Protein AF-A0A662GZ58-F1 (afdb_monomer)

Mean predicted aligned error: 3.53 Å

Secondary structure (DSSP, 8-state):
--EEEEEEE--SSS-EEEEEEEETTEEEE----EEE-TT-EEEEEEEPPTT----SEEEEEEEEETT--EEEEEEEE-

Sequence (78 aa):
MRELRVFVTNVGELEVTVDAVIVDGRLWASGLGVTLGPLEGKWVNVTFPDWLTLKPCFYEVAVVTKDGLKFRGVVVGD

Solvent-accessible surface area (backbone atoms only — not comparable to full-atom values): 4551 Å² total; per-residue (Å²): 71,53,60,49,79,44,80,50,67,32,86,50,91,56,73,46,40,39,23,32,38,26,49,72,91,37,82,67,39,66,81,63,69,47,72,30,48,55,73,31,68,48,79,46,78,41,67,52,59,93,90,48,71,54,63,76,43,82,39,48,34,35,43,27,31,75,90,66,52,75,48,77,51,76,46,78,42,104

Radius of gyration: 12.42 Å; Cα contacts (8 Å, |Δi|>4): 173; chains: 1; bounding box: 29×20×32 Å

pLDDT: mean 91.22, std 5.37, range [65.56, 97.31]

Nearest PDB structures (foldseek):
  4d94-assembly1_A  TM=5.664E-01  e=7.522E-01  Anopheles gambiae
  2pn5-assembly1_A  TM=5.607E-01  e=7.129E-01  Anopheles gambiae
  6l7e-assembly1_B  TM=4.676E-01  e=1.037E+00  Photorhabdus luminescens
  6h6e-assembly1_E  TM=4.680E-01  e=1.973E+00  Photorhabdus luminescens
  2l2b-assembly1_A  TM=4.106E-01  e=2.081E+00  Stichodactyla helianthus

Foldseek 3Di:
DQKDKDKDFAQDQAKWFWAFKAKQNHTQGGRPRDIHHHRGMDIDIRGHDPVDDDDFDKIWMWTATPVGDIDIDIGGDD

Structure (mmCIF, N/CA/C/O backbone):
data_AF-A0A662GZ58-F1
#
_entry.id   AF-A0A662GZ58-F1
#
loop_
_atom_site.group_PDB
_atom_site.id
_atom_site.type_symbol
_atom_site.label_atom_id
_atom_site.label_alt_id
_atom_site.label_comp_id
_atom_site.label_asym_id
_atom_site.label_entity_id
_atom_site.label_seq_id
_atom_site.pdbx_PDB_ins_code
_atom_site.Cartn_x
_atom_site.Cartn_y
_atom_site.Cartn_z
_atom_site.occupancy
_atom_site.B_iso_or_equiv
_atom_site.auth_seq_id
_atom_site.auth_comp_id
_atom_site.auth_asym_id
_atom_site.auth_atom_id
_atom_site.pdbx_PDB_model_num
ATOM 1 N N . MET A 1 1 ? 15.602 -0.324 -8.381 1.00 75.31 1 MET A N 1
ATOM 2 C CA . MET A 1 1 ? 15.272 -1.197 -7.224 1.00 75.31 1 MET A CA 1
ATOM 3 C C . MET A 1 1 ? 14.185 -2.215 -7.618 1.00 75.31 1 MET A C 1
ATOM 5 O O . MET A 1 1 ? 13.480 -1.956 -8.588 1.00 75.31 1 MET A O 1
ATOM 9 N N . ARG A 1 2 ? 14.055 -3.368 -6.934 1.00 84.62 2 ARG A N 1
ATOM 10 C CA . ARG A 1 2 ? 12.982 -4.376 -7.171 1.00 84.62 2 ARG A CA 1
ATOM 11 C C . ARG A 1 2 ? 11.862 -4.363 -6.126 1.00 84.62 2 ARG A C 1
ATOM 13 O O . ARG A 1 2 ? 10.919 -5.145 -6.207 1.00 84.62 2 ARG A O 1
ATOM 20 N N . GLU A 1 3 ? 11.976 -3.474 -5.156 1.00 88.38 3 GLU A N 1
ATOM 21 C CA . GLU A 1 3 ? 11.016 -3.298 -4.081 1.00 88.38 3 GLU A CA 1
ATOM 22 C C . GLU A 1 3 ? 10.666 -1.818 -3.987 1.00 88.38 3 GLU A C 1
ATOM 24 O O . GLU A 1 3 ? 11.539 -0.967 -4.143 1.00 88.38 3 GLU A O 1
ATOM 29 N N . LEU A 1 4 ? 9.397 -1.513 -3.740 1.00 89.25 4 LEU A N 1
ATOM 30 C CA . LEU A 1 4 ? 8.947 -0.188 -3.332 1.00 89.25 4 LEU A CA 1
ATOM 31 C C . LEU A 1 4 ? 8.503 -0.290 -1.878 1.00 89.25 4 LEU A C 1
ATOM 33 O O . LEU A 1 4 ? 7.640 -1.104 -1.546 1.00 89.25 4 LEU A O 1
ATOM 37 N N . ARG A 1 5 ? 9.094 0.527 -1.007 1.00 89.69 5 ARG A N 1
ATOM 38 C CA . ARG A 1 5 ? 8.722 0.577 0.408 1.00 89.69 5 AR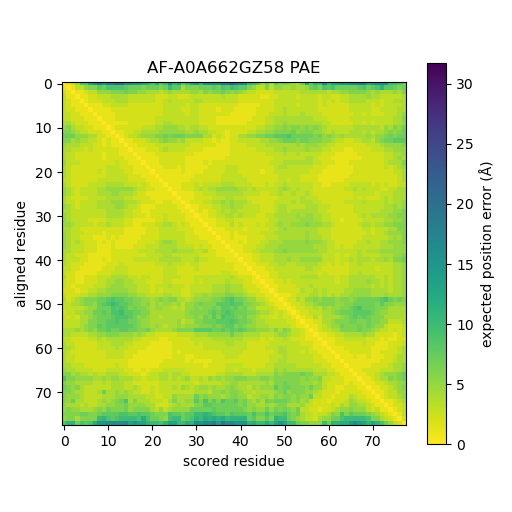G A CA 1
ATOM 39 C C . ARG A 1 5 ? 7.767 1.736 0.632 1.00 89.69 5 ARG A C 1
ATOM 41 O O . ARG A 1 5 ? 8.115 2.884 0.373 1.00 89.69 5 ARG A O 1
ATOM 48 N N . VAL A 1 6 ? 6.574 1.430 1.122 1.00 90.56 6 VAL A N 1
ATOM 49 C CA . VAL A 1 6 ? 5.518 2.405 1.402 1.00 90.56 6 VAL A CA 1
ATOM 50 C C . VAL A 1 6 ? 5.331 2.476 2.911 1.00 90.56 6 VAL A C 1
ATOM 52 O O . VAL A 1 6 ? 5.007 1.470 3.537 1.00 90.56 6 VAL A O 1
ATOM 55 N N . PHE A 1 7 ? 5.547 3.644 3.512 1.00 91.94 7 PHE A N 1
ATOM 56 C CA . PHE A 1 7 ? 5.226 3.852 4.923 1.00 91.94 7 PHE A CA 1
ATOM 57 C C . PHE A 1 7 ? 3.766 4.273 5.051 1.00 91.94 7 PHE A C 1
ATOM 59 O O . PHE A 1 7 ? 3.340 5.240 4.420 1.00 91.94 7 PHE A O 1
ATOM 66 N N . VAL A 1 8 ? 3.002 3.540 5.855 1.00 92.81 8 VAL A N 1
ATOM 67 C CA . VAL A 1 8 ? 1.579 3.796 6.083 1.00 92.81 8 VAL A CA 1
ATOM 68 C C . VAL A 1 8 ? 1.373 4.057 7.563 1.00 92.81 8 VAL A C 1
ATOM 70 O O . VAL A 1 8 ? 1.795 3.241 8.379 1.00 92.81 8 VAL A O 1
ATOM 73 N N . THR A 1 9 ? 0.691 5.153 7.892 1.00 94.19 9 THR A N 1
ATOM 74 C CA . THR A 1 9 ? 0.284 5.491 9.261 1.00 94.19 9 THR A CA 1
ATOM 75 C C . THR A 1 9 ? -1.231 5.546 9.344 1.00 94.19 9 THR A C 1
ATOM 77 O O . THR A 1 9 ? -1.874 6.205 8.524 1.00 94.19 9 THR A O 1
ATOM 80 N N . ASN A 1 10 ? -1.804 4.901 10.354 1.00 94.31 10 ASN A N 1
ATOM 81 C CA . ASN A 1 10 ? -3.212 5.065 10.676 1.00 94.31 10 ASN A CA 1
ATOM 82 C C . ASN A 1 10 ? -3.407 6.338 11.510 1.00 94.31 10 ASN A C 1
ATOM 84 O O . ASN A 1 10 ? -3.089 6.370 12.693 1.00 94.31 10 ASN A O 1
ATOM 88 N N . VAL A 1 11 ? -3.930 7.394 10.891 1.00 93.38 11 VAL A N 1
ATOM 89 C CA . VAL A 1 11 ? -4.248 8.665 11.572 1.00 93.38 11 VAL A CA 1
ATOM 90 C C . VAL A 1 11 ? -5.682 8.719 12.114 1.00 93.38 11 VAL A C 1
ATOM 92 O O . VAL A 1 11 ? -6.106 9.757 12.613 1.00 93.38 11 VAL A O 1
ATOM 95 N N . GLY A 1 12 ? -6.444 7.630 11.981 1.00 90.38 12 GLY A N 1
ATOM 96 C CA . GLY A 1 12 ? -7.795 7.505 12.515 1.00 90.38 12 GLY A CA 1
ATOM 97 C C . GLY A 1 12 ? -7.823 7.030 13.969 1.00 90.38 12 GLY A C 1
ATOM 98 O O . GLY A 1 12 ? -6.812 6.633 14.544 1.00 90.38 12 GLY A O 1
ATOM 99 N N . GLU A 1 13 ? -9.021 7.047 14.552 1.00 93.50 13 GLU A N 1
ATOM 100 C CA . GLU A 1 13 ? -9.271 6.618 15.938 1.00 93.50 13 GLU A CA 1
ATOM 101 C C . GLU A 1 13 ? -9.569 5.116 16.068 1.00 93.50 13 GLU A C 1
ATOM 103 O O . GLU A 1 13 ? -9.598 4.581 17.175 1.00 93.50 13 GLU A O 1
ATOM 108 N N . LEU A 1 14 ? -9.793 4.427 14.945 1.00 94.69 14 LEU A N 1
ATOM 109 C CA . LEU A 1 14 ? -10.145 3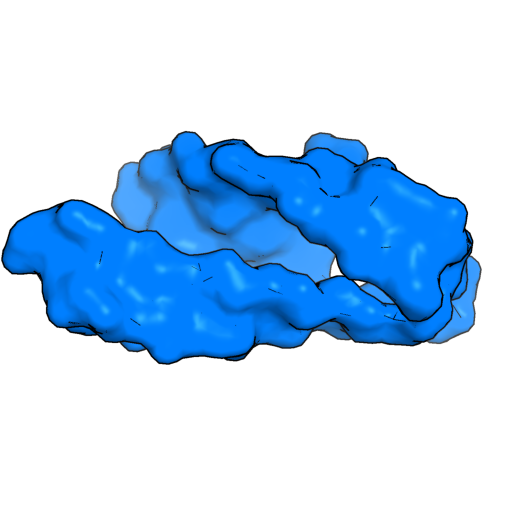.009 14.896 1.00 94.69 14 LEU A CA 1
ATOM 110 C C . LEU A 1 14 ? -9.034 2.187 14.252 1.00 94.69 14 LEU A C 1
ATOM 112 O O . LEU A 1 14 ? -8.278 2.685 13.418 1.00 94.69 14 LEU A O 1
ATOM 116 N N . GLU A 1 15 ? -8.964 0.911 14.621 1.00 95.69 15 GLU A N 1
ATOM 117 C CA . GLU A 1 15 ? -8.087 -0.056 13.967 1.00 95.69 15 GLU A CA 1
ATOM 118 C C . GLU A 1 15 ? -8.445 -0.203 12.482 1.00 95.69 15 GLU A C 1
ATOM 120 O O . GLU A 1 15 ? -9.618 -0.270 12.110 1.00 95.69 15 GLU A O 1
ATOM 125 N N . VAL A 1 16 ? -7.419 -0.289 11.634 1.00 95.38 16 VAL A N 1
ATOM 126 C CA . VAL A 1 16 ? -7.575 -0.489 10.195 1.00 95.38 16 VAL A CA 1
ATOM 127 C C . VAL A 1 16 ? -6.682 -1.623 9.712 1.00 95.38 16 VAL A C 1
ATOM 129 O O . VAL A 1 16 ? -5.559 -1.799 10.180 1.00 95.38 16 VAL A O 1
ATOM 132 N N . THR A 1 17 ? -7.170 -2.404 8.750 1.00 96.88 17 THR A N 1
ATOM 133 C CA . THR A 1 17 ? -6.371 -3.443 8.089 1.00 96.88 17 THR A CA 1
ATOM 134 C C . THR A 1 17 ? -6.111 -3.054 6.642 1.00 96.88 17 THR A C 1
ATOM 136 O O . THR A 1 17 ? -7.049 -2.947 5.849 1.00 96.88 17 THR A O 1
ATOM 139 N N . VAL A 1 18 ? -4.839 -2.882 6.293 1.00 95.94 18 VAL A N 1
ATOM 140 C CA . VAL A 1 18 ? -4.377 -2.716 4.913 1.00 95.94 18 VAL A CA 1
ATOM 141 C C . VAL A 1 18 ? -4.415 -4.069 4.209 1.00 95.94 18 VAL A C 1
ATOM 143 O O . VAL A 1 18 ? -3.842 -5.051 4.687 1.00 95.94 18 VAL A O 1
ATOM 146 N N . ASP A 1 19 ? -5.085 -4.116 3.063 1.00 96.50 19 ASP A N 1
ATOM 147 C CA . ASP A 1 19 ? -5.224 -5.324 2.253 1.00 96.50 19 ASP A CA 1
ATOM 148 C C . ASP A 1 19 ? -4.330 -5.293 1.016 1.00 96.50 19 ASP A C 1
ATOM 150 O O . ASP A 1 19 ? -3.673 -6.285 0.704 1.00 96.50 19 ASP A O 1
ATOM 154 N N . ALA A 1 20 ? -4.273 -4.153 0.329 1.00 96.00 20 ALA A N 1
ATOM 155 C CA . ALA A 1 20 ? -3.629 -4.060 -0.970 1.00 96.00 20 ALA A CA 1
ATOM 156 C C . ALA A 1 20 ? -2.901 -2.735 -1.200 1.00 96.00 20 ALA A C 1
ATOM 158 O O . ALA A 1 20 ? -3.225 -1.703 -0.611 1.00 96.00 20 ALA A O 1
ATOM 159 N N . VAL A 1 21 ? -1.931 -2.773 -2.113 1.00 95.12 21 VAL A N 1
ATOM 160 C CA . VAL A 1 21 ? -1.216 -1.602 -2.620 1.00 95.12 21 VAL A CA 1
ATOM 161 C C . VAL A 1 21 ? -1.245 -1.613 -4.145 1.00 95.12 21 VAL A C 1
ATOM 163 O O . VAL A 1 21 ? -0.864 -2.584 -4.808 1.00 95.12 21 VAL A O 1
ATOM 166 N N . ILE A 1 22 ? -1.709 -0.497 -4.693 1.00 94.75 22 ILE A N 1
ATOM 167 C CA . ILE A 1 22 ? -1.752 -0.197 -6.119 1.00 94.75 22 ILE A CA 1
ATOM 168 C C . ILE A 1 22 ? -0.638 0.805 -6.405 1.00 94.75 22 ILE A C 1
ATOM 170 O O . ILE A 1 22 ? -0.522 1.794 -5.688 1.00 94.75 22 ILE A O 1
ATOM 174 N N . VAL A 1 23 ? 0.148 0.567 -7.452 1.00 93.12 23 VAL A N 1
ATOM 175 C CA . VAL A 1 23 ? 1.207 1.474 -7.919 1.00 93.12 23 VAL A CA 1
ATOM 176 C C . VAL A 1 23 ? 0.956 1.798 -9.389 1.00 93.12 23 VAL A C 1
ATOM 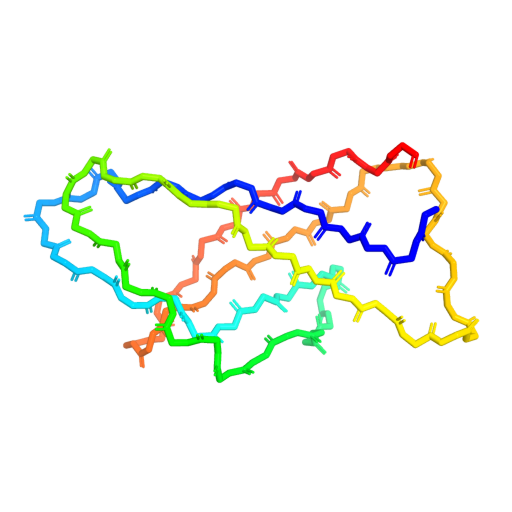178 O O . VAL A 1 23 ? 0.760 0.879 -10.190 1.00 93.12 23 VAL A O 1
ATOM 181 N N . ASP A 1 24 ? 0.895 3.086 -9.728 1.00 92.38 24 ASP A N 1
ATOM 182 C CA . ASP A 1 24 ? 0.575 3.623 -11.062 1.00 92.38 24 ASP A CA 1
ATOM 183 C C . ASP A 1 24 ? -0.672 2.973 -11.690 1.00 92.38 24 ASP A C 1
ATOM 185 O O . ASP A 1 24 ? -0.690 2.516 -12.836 1.00 92.38 24 ASP A O 1
ATOM 189 N N . GLY A 1 25 ? -1.733 2.860 -10.887 1.00 91.44 25 GLY A N 1
ATOM 190 C CA . GLY A 1 25 ? -3.017 2.299 -11.313 1.00 91.44 25 GLY A CA 1
ATOM 191 C C . GLY A 1 25 ? -3.051 0.774 -11.465 1.00 91.44 25 GLY A C 1
ATOM 192 O O . GLY A 1 25 ? -4.092 0.233 -11.838 1.00 91.44 25 GLY A O 1
ATOM 193 N N . ARG A 1 26 ? -1.964 0.056 -11.151 1.00 92.88 26 ARG A N 1
ATOM 194 C CA . ARG A 1 26 ? -1.908 -1.415 -11.186 1.00 92.88 26 ARG A CA 1
ATOM 195 C C . ARG A 1 26 ? -1.811 -2.011 -9.791 1.00 92.88 26 ARG A C 1
ATOM 197 O O . ARG A 1 26 ? -1.065 -1.521 -8.950 1.00 92.88 26 ARG A O 1
ATOM 204 N N . LEU A 1 27 ? -2.558 -3.084 -9.551 1.00 93.50 27 LEU A N 1
ATOM 205 C CA . LEU A 1 27 ? -2.475 -3.846 -8.310 1.00 93.50 27 LEU A CA 1
ATOM 206 C C . LEU A 1 27 ? -1.181 -4.667 -8.299 1.00 93.50 27 LEU A C 1
ATOM 208 O O . LEU A 1 27 ? -0.997 -5.517 -9.168 1.00 93.50 27 LEU A O 1
ATOM 212 N N . TRP A 1 28 ? -0.316 -4.419 -7.317 1.00 92.62 28 TRP A N 1
ATOM 213 C CA . TRP A 1 28 ? 0.966 -5.123 -7.188 1.00 92.62 28 TRP A CA 1
ATOM 214 C C . TRP A 1 28 ? 1.075 -5.956 -5.915 1.00 92.62 28 TRP A C 1
ATOM 216 O O . TRP A 1 28 ? 1.782 -6.958 -5.910 1.00 92.62 28 TRP A O 1
ATOM 226 N N . ALA A 1 29 ? 0.359 -5.577 -4.858 1.00 92.06 29 ALA A N 1
ATOM 227 C CA . ALA A 1 29 ? 0.284 -6.349 -3.625 1.00 92.06 29 ALA A CA 1
ATOM 228 C C . ALA A 1 29 ? -1.166 -6.421 -3.134 1.00 92.06 29 ALA A C 1
ATOM 230 O O . ALA A 1 29 ? -1.876 -5.419 -3.173 1.00 92.06 29 ALA A O 1
ATOM 231 N N . SER A 1 30 ? -1.597 -7.593 -2.668 1.00 94.81 30 SER A N 1
ATOM 232 C CA . SER A 1 30 ? -2.941 -7.855 -2.133 1.00 94.81 30 SER A CA 1
ATOM 233 C C . SER A 1 30 ? -2.897 -8.955 -1.077 1.00 94.81 30 SER A C 1
ATOM 235 O O . SER A 1 30 ? -1.971 -9.766 -1.091 1.00 94.81 30 SER A O 1
AT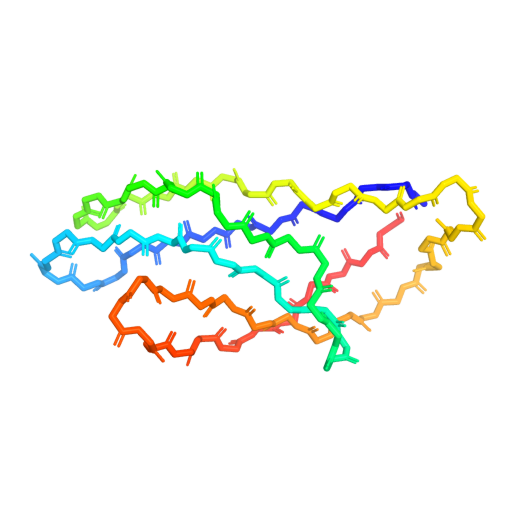OM 237 N N . GLY A 1 31 ? -3.906 -9.027 -0.206 1.00 94.69 31 GLY A N 1
ATOM 238 C CA . GLY A 1 31 ? -3.936 -10.004 0.883 1.00 94.69 31 GLY A CA 1
ATOM 239 C C . GLY A 1 31 ? -2.853 -9.761 1.938 1.00 94.69 31 GLY A C 1
ATOM 240 O O . GLY A 1 31 ? -2.406 -10.702 2.587 1.00 94.69 31 GLY A O 1
ATOM 241 N N . LEU A 1 32 ? -2.414 -8.508 2.094 1.00 93.62 32 LEU A N 1
ATOM 242 C CA . LEU A 1 32 ? -1.328 -8.119 2.995 1.00 93.62 32 LEU A CA 1
ATOM 243 C C . LEU A 1 32 ? -1.677 -8.346 4.470 1.00 93.62 32 LEU A C 1
ATOM 245 O O . LEU A 1 32 ? -0.808 -8.712 5.256 1.00 93.62 32 LEU A O 1
ATOM 249 N N . GLY A 1 33 ? -2.938 -8.114 4.850 1.00 94.56 33 GLY A N 1
ATOM 250 C CA . GLY A 1 33 ? -3.422 -8.340 6.214 1.00 94.56 33 GLY A CA 1
ATOM 251 C C . GLY A 1 33 ? -2.680 -7.529 7.281 1.00 94.56 33 GLY A C 1
ATOM 252 O O . GLY A 1 33 ? -2.577 -7.976 8.420 1.00 94.56 33 GLY A O 1
ATOM 253 N N . VAL A 1 34 ? -2.142 -6.360 6.922 1.00 95.31 34 VAL A N 1
ATOM 254 C CA . VAL A 1 34 ? -1.370 -5.525 7.848 1.00 95.31 34 VAL A CA 1
ATOM 255 C C . VAL A 1 34 ? -2.333 -4.692 8.680 1.00 95.31 34 VAL A C 1
ATOM 257 O O . VAL A 1 34 ? -2.923 -3.732 8.188 1.00 95.31 34 VAL A O 1
ATOM 260 N N . THR A 1 35 ? -2.481 -5.059 9.948 1.00 96.56 35 THR A N 1
ATOM 261 C CA . THR A 1 35 ? -3.302 -4.323 10.912 1.00 96.56 35 THR A CA 1
ATOM 262 C C . THR A 1 35 ? -2.505 -3.192 11.562 1.00 96.56 35 THR A C 1
ATOM 264 O O . THR A 1 35 ? -1.342 -3.378 11.946 1.00 96.56 35 THR A O 1
ATOM 267 N N . LEU A 1 36 ? -3.140 -2.023 11.662 1.00 96.25 36 LEU A N 1
ATOM 268 C CA . LEU A 1 36 ? -2.625 -0.808 12.284 1.00 96.25 36 LEU A CA 1
ATOM 269 C C . LEU A 1 36 ? -3.644 -0.278 13.296 1.00 96.25 36 LEU A C 1
ATOM 271 O O . LEU A 1 36 ? -4.757 0.105 12.921 1.00 96.25 36 LEU A O 1
ATOM 275 N N . GLY A 1 37 ? -3.245 -0.204 14.562 1.00 97.25 37 GLY A N 1
ATOM 276 C CA . GLY A 1 37 ? -3.982 0.538 15.579 1.00 97.25 37 GLY A CA 1
ATOM 277 C C . GLY A 1 37 ? -3.896 2.058 15.364 1.00 97.25 37 GLY A C 1
ATOM 278 O O . GLY A 1 37 ? -3.170 2.523 14.480 1.00 97.25 37 GLY A O 1
ATOM 279 N N . PRO A 1 38 ? -4.624 2.856 16.161 1.00 96.25 38 PRO A N 1
ATOM 280 C CA . PRO A 1 38 ? -4.563 4.315 16.090 1.00 96.25 38 PRO A CA 1
ATOM 281 C C . PRO A 1 38 ? -3.134 4.839 16.276 1.00 96.25 38 PRO A C 1
ATOM 283 O O . PRO A 1 38 ? -2.434 4.434 17.204 1.00 96.25 38 PRO A O 1
ATOM 286 N N . LEU A 1 39 ? -2.712 5.750 15.396 1.00 95.75 39 LEU A N 1
ATOM 287 C CA . LEU A 1 39 ? -1.375 6.362 15.343 1.00 95.75 39 LEU A CA 1
ATOM 288 C C . LEU A 1 39 ? -0.213 5.383 15.101 1.00 95.75 39 LEU A C 1
ATOM 290 O O . LEU A 1 39 ? 0.952 5.782 15.148 1.00 95.75 39 LEU A O 1
ATOM 294 N N . GLU A 1 40 ? -0.503 4.118 14.798 1.00 97.31 40 GLU A N 1
ATOM 295 C CA . GLU A 1 40 ? 0.512 3.139 14.431 1.00 97.31 40 GLU A CA 1
ATOM 296 C C . GLU A 1 40 ? 0.938 3.332 12.971 1.00 97.31 40 GLU A C 1
ATOM 298 O O . GLU A 1 40 ? 0.114 3.604 12.091 1.00 97.31 40 GLU A O 1
ATOM 303 N N . GLY A 1 41 ? 2.235 3.157 12.705 1.00 95.38 41 GLY A N 1
ATOM 304 C CA . GLY A 1 41 ? 2.784 3.159 11.355 1.00 95.38 41 GLY A CA 1
ATOM 305 C C . GLY A 1 41 ? 3.611 1.914 11.059 1.00 95.38 41 GLY A C 1
ATOM 306 O O . GLY A 1 41 ? 4.346 1.429 11.921 1.00 95.38 41 GLY A O 1
ATOM 307 N N . LYS A 1 42 ? 3.512 1.398 9.830 1.00 95.19 42 LYS A N 1
ATOM 308 C CA . LYS A 1 42 ? 4.304 0.256 9.344 1.00 95.19 42 LYS A CA 1
ATOM 309 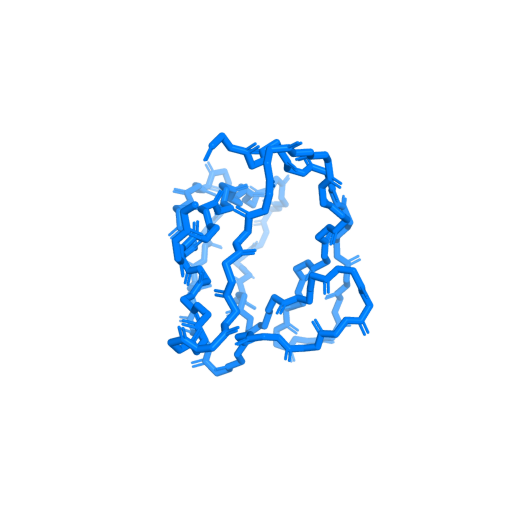C C . LYS A 1 42 ? 4.796 0.480 7.923 1.00 95.19 42 LYS A C 1
ATOM 311 O O . LYS A 1 42 ? 4.163 1.155 7.113 1.00 95.19 42 LYS A O 1
ATOM 316 N N . TRP A 1 43 ? 5.926 -0.150 7.620 1.00 93.06 43 TRP A N 1
ATOM 317 C CA . TRP A 1 43 ? 6.404 -0.304 6.253 1.00 93.06 43 TRP A CA 1
ATOM 318 C C . TRP A 1 43 ? 5.678 -1.458 5.571 1.00 93.06 43 TRP A C 1
ATOM 320 O O . TRP A 1 43 ? 5.617 -2.567 6.099 1.00 93.06 43 TRP A O 1
ATOM 330 N N . VAL A 1 44 ? 5.167 -1.190 4.378 1.00 91.50 44 VAL A N 1
ATOM 331 C CA . VAL A 1 44 ? 4.622 -2.177 3.456 1.00 91.50 44 VAL A CA 1
ATOM 332 C C . VAL A 1 44 ? 5.572 -2.264 2.272 1.00 91.50 44 VAL A C 1
ATOM 334 O O . VAL A 1 44 ? 5.797 -1.279 1.569 1.00 91.50 44 VAL A O 1
ATOM 337 N N . ASN A 1 45 ? 6.142 -3.446 2.061 1.00 89.81 45 ASN A N 1
ATOM 338 C CA . ASN A 1 45 ? 7.051 -3.691 0.951 1.00 89.81 45 ASN A CA 1
ATOM 339 C C . ASN A 1 45 ? 6.261 -4.277 -0.219 1.00 89.81 45 ASN A C 1
ATOM 341 O O . ASN A 1 45 ? 5.575 -5.287 -0.071 1.00 89.81 45 ASN A O 1
ATOM 345 N N . VAL A 1 46 ? 6.372 -3.643 -1.382 1.00 89.81 46 VAL A N 1
ATOM 346 C CA . VAL A 1 46 ? 5.821 -4.136 -2.643 1.00 89.81 46 VAL A CA 1
ATOM 347 C C . VAL A 1 46 ? 6.976 -4.676 -3.473 1.00 89.81 46 VAL A C 1
ATOM 349 O O . VAL A 1 46 ? 7.815 -3.9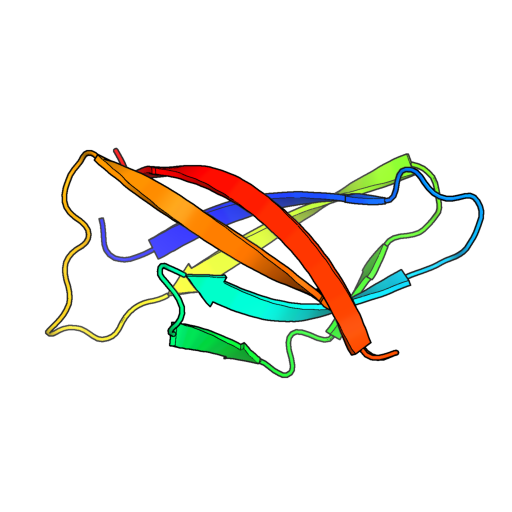03 -3.933 1.00 89.81 46 VAL A O 1
ATOM 352 N N . THR A 1 47 ? 7.033 -5.993 -3.654 1.00 88.88 47 THR A N 1
ATOM 353 C CA . THR A 1 47 ? 8.072 -6.654 -4.454 1.00 88.88 47 THR A CA 1
ATOM 354 C C . THR A 1 47 ? 7.581 -6.856 -5.882 1.00 88.88 47 THR A C 1
ATOM 356 O O . THR A 1 47 ? 6.510 -7.417 -6.108 1.00 88.88 47 THR A O 1
ATOM 359 N N . PHE A 1 48 ? 8.378 -6.423 -6.857 1.00 89.12 48 PHE A N 1
ATOM 360 C CA . PHE A 1 48 ? 8.044 -6.541 -8.273 1.00 89.12 48 PHE A CA 1
ATOM 361 C C . PHE A 1 48 ? 8.692 -7.787 -8.908 1.00 89.12 48 PHE A C 1
ATOM 363 O O . PHE A 1 48 ? 9.768 -8.231 -8.472 1.00 89.12 48 PHE A O 1
ATOM 370 N N . PRO A 1 49 ? 8.067 -8.358 -9.957 1.00 88.69 49 PRO A N 1
ATOM 371 C CA . PRO A 1 49 ? 8.648 -9.459 -10.719 1.00 88.69 49 PRO A CA 1
ATOM 372 C C . PRO A 1 49 ? 10.022 -9.124 -11.306 1.00 88.69 49 PRO A C 1
ATOM 374 O O . PRO A 1 49 ? 10.334 -7.970 -11.577 1.00 88.69 49 PRO A O 1
ATOM 377 N N . ASP A 1 50 ? 10.819 -10.154 -11.575 1.00 87.38 50 ASP A N 1
ATOM 378 C CA . ASP A 1 50 ? 12.219 -10.058 -12.017 1.00 87.38 50 ASP A CA 1
ATOM 379 C C . ASP A 1 50 ? 12.417 -9.279 -13.324 1.00 87.38 50 ASP A C 1
ATOM 381 O O . ASP A 1 50 ? 13.477 -8.704 -13.554 1.00 87.38 50 ASP A O 1
ATOM 385 N N . TRP A 1 51 ? 11.391 -9.240 -14.172 1.00 86.62 51 TRP A N 1
ATOM 386 C CA . TRP A 1 51 ? 11.400 -8.514 -15.440 1.00 86.62 51 TRP A CA 1
ATOM 387 C C . TRP A 1 51 ? 11.065 -7.021 -15.297 1.00 86.62 51 TRP A C 1
ATOM 389 O O . TRP A 1 51 ? 11.183 -6.282 -16.275 1.00 86.62 51 TRP A O 1
ATOM 399 N N . LEU A 1 52 ? 10.641 -6.564 -14.112 1.00 85.56 52 LEU A N 1
ATOM 400 C CA . LEU A 1 52 ? 10.299 -5.170 -13.849 1.00 85.56 52 LEU A CA 1
ATOM 401 C C . LEU A 1 52 ? 11.293 -4.540 -12.873 1.00 85.56 52 LEU A C 1
ATOM 403 O O . LEU A 1 52 ? 11.363 -4.891 -11.697 1.00 85.56 52 LEU A O 1
ATOM 407 N N . THR A 1 53 ? 12.005 -3.530 -13.363 1.00 84.81 53 THR A N 1
ATOM 408 C CA . THR A 1 53 ? 12.897 -2.705 -12.548 1.00 84.81 53 THR A CA 1
ATOM 409 C C . THR A 1 53 ? 12.292 -1.321 -12.389 1.00 84.81 53 THR A C 1
ATOM 411 O O . THR A 1 53 ? 12.001 -0.655 -13.386 1.00 84.81 53 THR A O 1
ATOM 414 N N . LEU A 1 54 ? 12.147 -0.868 -11.143 1.00 84.50 54 LEU A N 1
ATOM 415 C CA . LEU A 1 54 ? 11.744 0.505 -10.859 1.00 84.50 54 LEU A CA 1
ATOM 416 C C . LEU A 1 54 ? 12.864 1.461 -11.264 1.00 84.50 54 LEU A C 1
ATOM 418 O O . LEU A 1 54 ? 14.024 1.271 -10.879 1.00 84.50 54 LEU A O 1
ATOM 422 N N . LYS A 1 55 ? 12.495 2.482 -12.036 1.00 87.69 55 LYS A N 1
ATOM 423 C CA . LYS A 1 55 ? 13.349 3.624 -12.363 1.00 87.69 55 LYS A CA 1
ATOM 424 C C . LYS A 1 55 ? 13.293 4.666 -11.240 1.00 87.69 55 LYS A C 1
ATOM 426 O O . LYS A 1 55 ? 12.265 4.742 -10.565 1.00 87.69 55 LYS A O 1
ATOM 431 N N . PRO A 1 56 ? 14.328 5.499 -11.076 1.00 87.69 56 PRO A N 1
ATOM 432 C CA . PRO A 1 56 ? 14.249 6.623 -10.156 1.00 87.69 56 PRO A CA 1
ATOM 433 C C . PRO A 1 56 ? 13.208 7.649 -10.628 1.00 87.69 56 PRO A C 1
ATOM 435 O O . PRO A 1 56 ? 13.425 8.330 -11.634 1.00 87.69 56 PRO A O 1
ATOM 438 N N . CYS A 1 57 ? 12.049 7.708 -9.968 1.00 88.31 57 CYS A N 1
ATOM 439 C CA . CYS A 1 57 ? 10.959 8.646 -10.262 1.00 88.31 57 CYS A CA 1
ATOM 440 C C . CYS A 1 57 ? 9.889 8.651 -9.157 1.00 88.31 57 CYS A C 1
ATOM 442 O O . CYS A 1 57 ? 9.970 7.913 -8.175 1.00 88.31 57 CYS A O 1
ATOM 444 N N . PHE A 1 58 ? 8.870 9.494 -9.335 1.00 89.38 58 PHE A N 1
ATOM 445 C CA . PHE A 1 58 ? 7.672 9.499 -8.503 1.00 89.38 58 PHE A CA 1
ATOM 446 C C . PHE A 1 58 ? 6.690 8.431 -8.978 1.00 89.38 58 PHE A C 1
ATOM 448 O O . PHE A 1 58 ? 6.392 8.362 -10.169 1.00 89.38 58 PHE A O 1
ATOM 455 N N . TYR A 1 59 ? 6.181 7.644 -8.037 1.00 90.81 59 TYR A N 1
ATOM 456 C CA . TYR A 1 59 ? 5.161 6.628 -8.267 1.00 90.81 59 TYR A CA 1
ATOM 457 C C . TYR A 1 59 ? 3.885 7.004 -7.524 1.00 90.81 59 TYR A C 1
ATOM 459 O O . TYR A 1 59 ? 3.933 7.333 -6.333 1.00 90.81 59 TYR A O 1
ATOM 467 N N . GLU A 1 60 ? 2.742 6.934 -8.204 1.00 93.69 60 GLU A N 1
ATOM 468 C CA . GLU A 1 60 ? 1.446 7.081 -7.549 1.00 93.69 60 GLU A CA 1
ATOM 469 C C . GLU A 1 60 ? 1.118 5.792 -6.810 1.00 93.69 60 GLU A C 1
ATOM 471 O O . GLU A 1 60 ? 1.090 4.713 -7.401 1.00 93.69 60 GLU A O 1
ATOM 476 N N . VAL A 1 61 ? 0.833 5.896 -5.517 1.00 94.75 61 VAL A N 1
ATOM 477 C CA . VAL A 1 61 ? 0.493 4.748 -4.682 1.00 94.75 61 VAL A CA 1
ATOM 478 C C . VAL A 1 61 ? -0.908 4.924 -4.126 1.00 94.75 61 VAL A C 1
ATOM 480 O O . VAL A 1 61 ? -1.245 5.980 -3.593 1.00 94.75 61 VAL A O 1
ATOM 483 N N . ALA A 1 62 ? -1.730 3.882 -4.211 1.00 95.31 62 ALA A N 1
ATOM 484 C CA . ALA A 1 62 ? -2.982 3.801 -3.476 1.00 95.31 62 ALA A CA 1
ATOM 485 C C . ALA A 1 62 ? -2.965 2.597 -2.533 1.00 95.31 62 ALA A C 1
ATOM 487 O O . ALA A 1 62 ? -2.818 1.455 -2.967 1.00 95.31 62 ALA A O 1
ATOM 488 N N . VAL A 1 63 ? -3.141 2.864 -1.243 1.00 95.00 63 VAL A N 1
ATOM 489 C CA . VAL A 1 63 ? -3.308 1.853 -0.200 1.00 95.00 63 VAL A CA 1
ATOM 490 C C . VAL A 1 63 ? -4.795 1.572 -0.053 1.00 95.00 63 VAL A C 1
ATOM 492 O O . VAL A 1 63 ? -5.590 2.502 0.099 1.00 95.00 63 VAL A O 1
ATOM 495 N N . VAL A 1 64 ? -5.168 0.300 -0.129 1.00 96.12 64 VAL A N 1
ATOM 496 C CA . VAL A 1 64 ? -6.553 -0.157 -0.027 1.00 96.12 64 VAL A CA 1
ATOM 497 C C . VAL A 1 64 ? -6.711 -0.976 1.243 1.00 96.12 64 VAL A C 1
ATOM 499 O O . VAL A 1 64 ? -5.934 -1.896 1.507 1.00 96.12 64 VAL A O 1
ATOM 502 N N . THR A 1 65 ? -7.710 -0.631 2.038 1.00 95.56 65 THR A N 1
ATOM 503 C CA . THR A 1 65 ? -8.051 -1.319 3.284 1.00 95.56 65 THR A CA 1
ATOM 50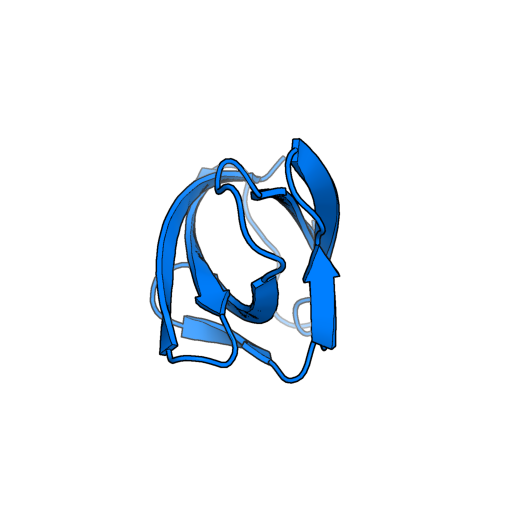4 C C . THR A 1 65 ? -9.082 -2.419 3.033 1.00 95.56 65 THR A C 1
ATOM 506 O O . THR A 1 65 ? -9.750 -2.433 1.998 1.00 95.56 65 THR A O 1
ATOM 509 N N . LYS A 1 66 ? -9.226 -3.367 3.968 1.00 95.19 66 LYS A N 1
ATOM 510 C CA . LYS A 1 66 ? -10.163 -4.501 3.823 1.00 95.19 66 LYS A CA 1
ATOM 511 C C . LYS A 1 66 ? -11.630 -4.091 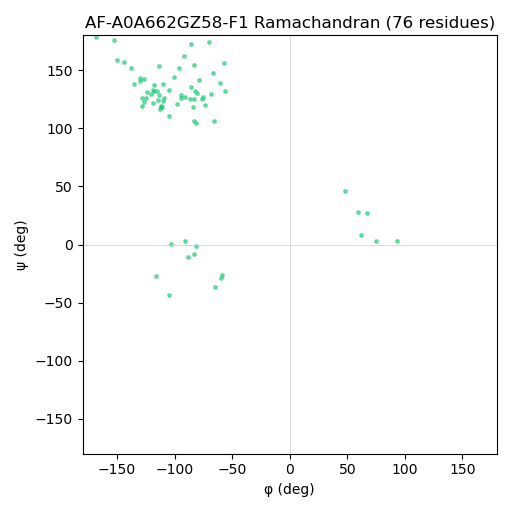3.648 1.00 95.19 66 LYS A C 1
ATOM 513 O O . LYS A 1 66 ? -12.387 -4.823 3.022 1.00 95.19 66 LYS A O 1
ATOM 518 N N . ASP A 1 67 ? -12.028 -2.948 4.195 1.00 92.50 67 ASP A N 1
ATOM 519 C CA . ASP A 1 67 ? -13.364 -2.355 4.045 1.00 92.50 67 ASP A CA 1
ATOM 520 C C . ASP A 1 67 ? -13.537 -1.568 2.728 1.00 92.50 67 ASP A C 1
ATOM 522 O O . ASP A 1 67 ? -14.625 -1.077 2.432 1.00 92.50 67 ASP A O 1
ATOM 526 N N . GLY A 1 68 ? -12.488 -1.480 1.904 1.00 89.88 68 GLY A N 1
ATOM 527 C CA . GLY A 1 68 ? -12.528 -0.907 0.560 1.00 89.88 68 GLY A CA 1
ATOM 528 C C . GLY A 1 68 ? -12.166 0.577 0.469 1.00 89.88 68 GLY A C 1
ATOM 529 O O . GLY A 1 68 ? -12.213 1.131 -0.636 1.00 89.88 68 GLY A O 1
ATOM 530 N N . LEU A 1 69 ? -11.779 1.228 1.573 1.00 90.62 69 LEU A N 1
ATOM 531 C CA . LEU A 1 69 ? -11.282 2.607 1.531 1.00 90.62 69 LEU A CA 1
ATOM 532 C C . LEU A 1 69 ? -9.948 2.678 0.779 1.00 90.62 69 LEU A C 1
ATOM 534 O O . LEU A 1 69 ? -9.149 1.742 0.788 1.00 90.62 69 LEU A O 1
ATOM 538 N N . LYS A 1 70 ? -9.717 3.803 0.093 1.00 90.81 70 LYS A N 1
ATOM 539 C CA . LYS A 1 70 ? -8.526 4.025 -0.737 1.00 90.81 70 LYS A CA 1
ATOM 540 C C . LYS A 1 70 ? -7.834 5.319 -0.342 1.00 90.81 70 LYS A C 1
ATOM 542 O O . LYS A 1 70 ? -8.422 6.392 -0.461 1.00 90.81 70 LYS A O 1
ATOM 547 N N . PHE A 1 71 ? -6.566 5.219 0.029 1.00 90.44 71 PHE A N 1
ATOM 548 C CA . PHE A 1 71 ? -5.728 6.348 0.424 1.00 90.44 71 PHE A CA 1
ATOM 549 C C . PHE A 1 71 ? -4.603 6.517 -0.587 1.00 90.44 71 PHE A C 1
ATOM 551 O O . PHE A 1 71 ? -3.880 5.565 -0.865 1.00 90.44 71 PHE A O 1
ATOM 558 N N . ARG A 1 72 ? -4.479 7.711 -1.170 1.00 91.12 72 ARG A N 1
ATOM 559 C CA . ARG A 1 72 ? -3.498 7.996 -2.223 1.00 91.12 72 ARG A CA 1
ATOM 560 C C . ARG A 1 72 ? -2.290 8.732 -1.658 1.00 91.12 72 ARG A C 1
ATOM 562 O O . ARG A 1 72 ? -2.439 9.592 -0.796 1.00 91.12 72 ARG A O 1
ATOM 569 N N . GLY A 1 73 ? -1.120 8.426 -2.195 1.00 89.50 73 GLY A N 1
ATOM 570 C CA . GLY A 1 73 ? 0.136 9.090 -1.889 1.00 89.50 73 GLY A CA 1
ATOM 571 C C . GLY A 1 73 ? 1.099 9.008 -3.067 1.00 89.50 73 GLY A C 1
ATOM 572 O O . GLY A 1 73 ? 0.810 8.379 -4.084 1.00 89.50 73 GLY A O 1
ATOM 573 N N . VAL A 1 74 ? 2.249 9.655 -2.916 1.00 86.12 74 VAL A N 1
ATOM 574 C CA . VAL A 1 74 ? 3.339 9.614 -3.891 1.00 86.12 74 VAL A CA 1
ATOM 575 C C . VAL A 1 74 ? 4.591 9.135 -3.174 1.00 86.12 74 VAL A C 1
ATOM 577 O O . VAL A 1 74 ? 4.918 9.645 -2.102 1.00 86.12 74 VAL A O 1
ATOM 580 N N . VAL A 1 75 ? 5.281 8.156 -3.756 1.00 83.69 75 VAL A N 1
ATOM 581 C CA . VAL A 1 75 ? 6.540 7.622 -3.222 1.00 83.69 75 VAL A CA 1
ATOM 582 C C . VAL A 1 75 ? 7.655 7.868 -4.229 1.00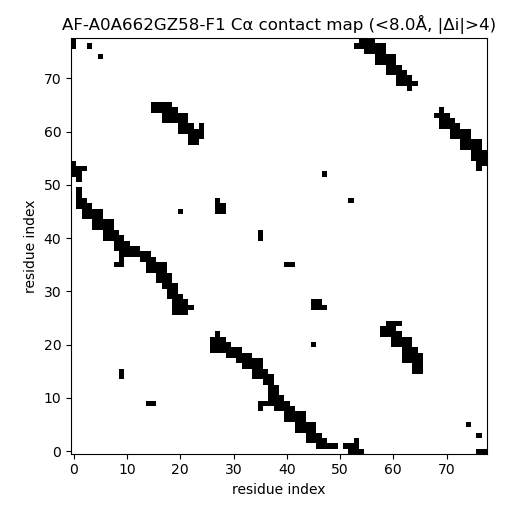 83.69 75 VAL A C 1
ATOM 584 O O . VAL A 1 75 ? 7.465 7.693 -5.432 1.00 83.69 75 VAL A O 1
ATOM 587 N N . VAL A 1 76 ? 8.816 8.291 -3.733 1.00 80.12 76 VAL A N 1
ATOM 588 C CA . VAL A 1 76 ? 10.036 8.414 -4.537 1.00 80.12 76 VAL A CA 1
ATOM 589 C C . VAL A 1 76 ? 10.697 7.043 -4.589 1.00 80.12 76 VAL A C 1
ATOM 591 O O . VAL A 1 76 ? 11.036 6.479 -3.550 1.00 80.12 76 VAL A O 1
ATOM 594 N N . GLY A 1 77 ? 10.828 6.482 -5.789 1.00 75.50 77 GLY A N 1
ATOM 595 C CA . GLY A 1 77 ? 11.721 5.352 -6.006 1.00 75.50 77 GLY A CA 1
ATOM 596 C C . GLY A 1 77 ? 13.135 5.876 -6.216 1.00 75.50 77 GLY A C 1
ATOM 597 O O . GLY A 1 77 ? 13.326 6.706 -7.102 1.00 75.50 77 GLY A O 1
ATOM 598 N N . ASP A 1 78 ? 14.086 5.386 -5.424 1.00 65.56 78 ASP A N 1
ATOM 599 C CA . ASP A 1 78 ? 15.530 5.608 -5.593 1.00 65.56 78 ASP A CA 1
ATOM 600 C C . ASP A 1 78 ? 16.205 4.409 -6.295 1.00 65.56 78 ASP A C 1
ATOM 602 O O . ASP A 1 78 ? 15.785 3.238 -6.085 1.00 65.56 78 ASP A O 1
#